Protein AF-A0A9D5QGV2-F1 (afdb_monomer_lite)

Radius of gyration: 16.72 Å; chains: 1; bounding box: 38×32×47 Å

Structure (mmCIF, N/CA/C/O backbone):
data_AF-A0A9D5QGV2-F1
#
_entry.id   AF-A0A9D5QGV2-F1
#
loop_
_atom_site.group_PDB
_atom_site.id
_atom_site.type_symbol
_atom_site.label_atom_id
_atom_site.label_alt_id
_atom_site.label_comp_id
_atom_site.label_asym_id
_atom_site.label_entity_id
_atom_site.label_seq_id
_atom_site.pdbx_PDB_ins_code
_atom_site.Cartn_x
_atom_site.Cartn_y
_atom_site.Cartn_z
_atom_site.occupancy
_atom_site.B_iso_or_equiv
_atom_site.auth_seq_id
_atom_site.auth_comp_id
_atom_site.auth_asym_id
_atom_site.auth_atom_id
_atom_site.pdbx_PDB_model_num
ATOM 1 N N . MET A 1 1 ? -1.203 4.259 0.607 1.00 78.69 1 MET A N 1
ATOM 2 C CA . MET A 1 1 ? -0.658 3.150 1.421 1.00 78.69 1 MET A CA 1
ATOM 3 C C . MET A 1 1 ? 0.057 3.608 2.675 1.00 78.69 1 MET A C 1
ATOM 5 O O . MET A 1 1 ? -0.284 3.092 3.726 1.00 78.69 1 MET A O 1
ATOM 9 N N . MET A 1 2 ? 0.986 4.575 2.612 1.00 86.25 2 MET A N 1
ATOM 10 C CA . MET A 1 2 ? 1.758 4.998 3.796 1.00 86.25 2 MET A CA 1
ATOM 11 C C . MET A 1 2 ? 0.912 5.304 5.022 1.00 86.25 2 MET A C 1
ATOM 13 O O . MET A 1 2 ? 1.275 4.923 6.124 1.00 86.25 2 MET A O 1
ATOM 17 N N . MET A 1 3 ? -0.236 5.939 4.837 1.00 88.25 3 MET A N 1
ATOM 18 C CA . MET A 1 3 ? -1.069 6.309 5.965 1.00 88.25 3 MET A CA 1
ATOM 19 C C . MET A 1 3 ? -1.702 5.124 6.718 1.00 88.25 3 MET A C 1
ATOM 21 O O . MET A 1 3 ? -2.047 5.268 7.889 1.00 88.25 3 MET A O 1
ATOM 25 N N . LEU A 1 4 ? -1.810 3.942 6.097 1.00 93.31 4 LEU A N 1
ATOM 26 C CA . LEU A 1 4 ? -2.325 2.739 6.761 1.00 93.31 4 LEU A CA 1
ATOM 27 C C . LEU A 1 4 ? -1.421 2.276 7.904 1.00 93.31 4 LEU A C 1
ATOM 29 O O . LEU A 1 4 ? -1.931 1.779 8.904 1.00 93.31 4 LEU A O 1
ATOM 33 N N . ILE A 1 5 ? -0.108 2.526 7.821 1.00 93.56 5 ILE A N 1
ATOM 34 C CA . ILE A 1 5 ? 0.825 2.161 8.896 1.00 93.56 5 ILE A CA 1
ATOM 35 C C . ILE A 1 5 ? 0.530 2.915 10.198 1.00 93.56 5 ILE A C 1
ATOM 37 O O . ILE A 1 5 ? 0.882 2.445 11.270 1.00 93.56 5 ILE A O 1
ATOM 41 N N . ARG A 1 6 ? -0.147 4.068 10.125 1.00 93.00 6 ARG A N 1
ATOM 42 C CA . ARG A 1 6 ? -0.574 4.827 11.309 1.00 93.00 6 ARG A CA 1
ATOM 43 C C . ARG A 1 6 ? -1.880 4.324 11.906 1.00 93.00 6 ARG A C 1
ATOM 45 O O . ARG A 1 6 ? -2.134 4.569 13.077 1.00 93.00 6 ARG A O 1
ATOM 52 N N . ILE A 1 7 ? -2.699 3.646 11.105 1.00 94.50 7 ILE A N 1
ATOM 53 C CA . ILE A 1 7 ? -3.906 2.964 11.579 1.00 94.50 7 ILE A CA 1
ATOM 54 C C . ILE A 1 7 ? -3.526 1.623 12.207 1.00 94.50 7 ILE A C 1
ATOM 56 O O . ILE A 1 7 ? -4.059 1.235 13.242 1.00 94.50 7 ILE A O 1
ATOM 60 N N . SER A 1 8 ? -2.607 0.891 11.580 1.00 95.06 8 SER A N 1
ATOM 61 C CA . SER A 1 8 ? -2.186 -0.432 12.032 1.00 95.06 8 SER A CA 1
ATOM 62 C C . SER A 1 8 ? -0.706 -0.652 11.714 1.00 95.06 8 SER A C 1
ATOM 64 O O . SER A 1 8 ? -0.377 -1.179 10.653 1.00 95.06 8 SER A O 1
ATOM 66 N N . PRO A 1 9 ? 0.206 -0.274 12.630 1.00 94.25 9 PRO A N 1
ATOM 67 C CA . PRO A 1 9 ? 1.650 -0.401 12.417 1.00 94.25 9 PRO A CA 1
ATOM 68 C C . PRO A 1 9 ? 2.083 -1.832 12.105 1.00 94.25 9 PRO A C 1
ATOM 70 O O . PRO A 1 9 ? 2.924 -2.064 11.241 1.00 94.25 9 PRO A O 1
ATOM 73 N N . GLU A 1 10 ? 1.450 -2.810 12.750 1.00 93.62 10 GLU A N 1
ATOM 74 C CA . GLU A 1 10 ? 1.759 -4.229 12.569 1.00 93.62 10 GLU A CA 1
ATOM 75 C C . GLU A 1 10 ? 1.238 -4.824 11.252 1.00 93.62 10 GLU A C 1
ATOM 77 O O . GLU A 1 10 ? 1.461 -6.008 11.021 1.00 93.62 10 GLU A O 1
ATOM 82 N N . MET A 1 11 ? 0.603 -4.042 10.363 1.00 94.81 11 MET A N 1
ATOM 83 C CA . MET A 1 11 ? -0.031 -4.555 9.135 1.00 94.81 11 MET A CA 1
ATOM 84 C C . MET A 1 11 ? 0.888 -5.433 8.271 1.00 94.81 11 MET A C 1
ATOM 86 O O . MET A 1 11 ? 0.417 -6.360 7.633 1.00 94.81 11 MET A O 1
ATOM 90 N N . ILE A 1 12 ? 2.197 -5.168 8.249 1.00 93.38 12 ILE A N 1
ATOM 91 C CA . ILE A 1 12 ? 3.162 -5.948 7.454 1.00 93.38 12 ILE A CA 1
ATOM 92 C C . ILE A 1 12 ? 3.685 -7.186 8.202 1.00 93.38 12 ILE A C 1
ATOM 94 O O . ILE A 1 12 ? 4.186 -8.130 7.596 1.00 93.38 12 ILE A O 1
ATOM 98 N N . ARG A 1 13 ? 3.648 -7.169 9.536 1.00 90.62 13 ARG A N 1
ATOM 99 C CA . ARG A 1 13 ? 4.274 -8.195 10.384 1.00 90.62 13 ARG A CA 1
ATOM 100 C C . ARG A 1 13 ? 3.284 -9.241 10.861 1.00 90.62 13 ARG A C 1
ATOM 102 O O . ARG A 1 13 ? 3.671 -10.393 11.032 1.00 90.62 13 ARG A O 1
ATOM 109 N N . ASP A 1 14 ? 2.051 -8.825 11.111 1.00 93.88 14 ASP A N 1
ATOM 110 C CA . ASP A 1 14 ? 0.993 -9.684 11.611 1.00 93.88 14 ASP A CA 1
ATOM 111 C C . ASP A 1 14 ? 0.239 -10.317 10.424 1.00 93.88 14 ASP A C 1
ATOM 113 O O . ASP A 1 14 ? -0.402 -9.595 9.649 1.00 93.88 14 ASP A O 1
ATOM 117 N N . PRO A 1 15 ? 0.292 -11.657 10.269 1.00 93.06 15 PRO A N 1
ATOM 118 C CA . PRO A 1 15 ? -0.327 -12.362 9.150 1.00 93.06 15 PRO A CA 1
ATOM 119 C C . PRO A 1 15 ? -1.822 -12.092 8.977 1.00 93.06 15 PRO A C 1
ATOM 121 O O . PRO A 1 15 ? -2.317 -12.209 7.860 1.00 93.06 15 PRO A O 1
ATOM 124 N N . LYS A 1 16 ? -2.546 -11.688 10.032 1.00 95.50 16 LYS A N 1
ATOM 125 C CA . LYS A 1 16 ? -3.993 -11.419 9.946 1.00 95.50 16 LYS A CA 1
ATOM 126 C C . LYS A 1 16 ? -4.360 -10.294 8.972 1.00 95.50 16 LYS A C 1
ATOM 128 O O . LYS A 1 16 ? -5.503 -10.215 8.532 1.00 95.50 16 LYS A O 1
ATOM 133 N N . TYR A 1 17 ? -3.419 -9.390 8.692 1.00 95.19 17 TYR A N 1
ATOM 134 C CA . TYR A 1 17 ? -3.622 -8.283 7.758 1.00 95.19 17 TYR A CA 1
ATOM 135 C C . TYR A 1 17 ? -3.326 -8.669 6.311 1.00 95.19 17 TYR A C 1
ATOM 137 O O . TYR A 1 17 ? -3.687 -7.902 5.419 1.00 95.19 17 TYR A O 1
ATOM 145 N N . GLU A 1 18 ? -2.665 -9.813 6.090 1.00 93.88 18 GLU A N 1
ATOM 146 C CA . GLU A 1 18 ? -2.302 -10.328 4.765 1.00 93.88 18 GLU A CA 1
ATOM 147 C C . GLU A 1 18 ? -1.591 -9.270 3.902 1.00 93.88 18 GLU A C 1
ATOM 149 O O . GLU A 1 18 ? -1.852 -9.140 2.712 1.00 93.88 18 GLU A O 1
ATOM 154 N N . CYS A 1 19 ? -0.711 -8.464 4.507 1.00 94.81 19 CYS A N 1
ATOM 155 C CA . CYS A 1 19 ? 0.031 -7.422 3.801 1.00 94.81 19 CYS A CA 1
ATOM 156 C C . CYS A 1 19 ? 1.532 -7.701 3.804 1.00 94.81 19 CYS A C 1
ATOM 158 O O . CYS A 1 19 ? 2.112 -8.177 4.777 1.00 94.81 19 CYS A O 1
ATOM 160 N N . ALA A 1 20 ? 2.174 -7.333 2.702 1.00 94.38 20 ALA A N 1
ATOM 161 C CA . ALA A 1 20 ? 3.606 -7.447 2.497 1.00 94.38 20 ALA A CA 1
ATOM 162 C C . ALA A 1 20 ? 4.130 -6.189 1.797 1.00 94.38 20 ALA A C 1
ATOM 164 O O . ALA A 1 20 ? 3.377 -5.407 1.220 1.00 94.38 20 ALA A O 1
ATOM 165 N N . THR A 1 21 ? 5.440 -5.973 1.864 1.00 94.56 21 THR A N 1
ATOM 166 C CA . THR A 1 21 ? 6.106 -4.896 1.128 1.00 94.56 21 THR A CA 1
ATOM 167 C C . THR A 1 21 ? 7.491 -5.348 0.687 1.00 94.56 21 THR A C 1
ATOM 169 O O . THR A 1 21 ? 8.128 -6.147 1.376 1.00 94.56 21 THR A O 1
ATOM 172 N N . VAL A 1 22 ? 7.957 -4.852 -0.456 1.00 95.06 22 VAL A N 1
ATOM 173 C CA . VAL A 1 22 ? 9.278 -5.173 -1.013 1.00 95.06 22 VAL A CA 1
ATOM 174 C C . VAL A 1 22 ? 10.368 -4.270 -0.435 1.00 95.06 22 VAL A C 1
ATOM 176 O O . VAL A 1 22 ? 10.098 -3.215 0.150 1.00 95.06 22 VAL A O 1
ATOM 179 N N . GLN A 1 23 ? 11.630 -4.682 -0.583 1.00 94.38 23 GLN A N 1
ATOM 180 C CA . GLN A 1 23 ? 12.764 -3.920 -0.051 1.00 94.38 23 GLN A CA 1
ATOM 181 C C . GLN A 1 23 ? 12.893 -2.546 -0.721 1.00 94.38 23 GLN A C 1
ATOM 183 O O . GLN A 1 23 ? 13.226 -1.587 -0.024 1.00 94.38 23 GLN A O 1
ATOM 188 N N . ALA A 1 24 ? 12.585 -2.421 -2.020 1.00 93.88 24 ALA A N 1
ATOM 189 C CA . ALA A 1 24 ? 12.609 -1.132 -2.717 1.00 93.88 24 ALA A CA 1
ATOM 190 C C . ALA A 1 24 ? 11.708 -0.089 -2.063 1.00 93.88 24 ALA A C 1
ATOM 192 O O . ALA A 1 24 ? 12.189 0.977 -1.695 1.00 93.88 24 ALA A O 1
ATOM 193 N N . VAL A 1 25 ? 10.444 -0.435 -1.805 1.00 94.00 25 VAL A N 1
ATOM 194 C CA . VAL A 1 25 ? 9.479 0.461 -1.153 1.00 94.00 25 VAL A CA 1
ATOM 195 C C . VAL A 1 25 ? 9.983 0.881 0.224 1.00 94.00 25 VAL A C 1
ATOM 197 O O . VAL A 1 25 ? 9.966 2.063 0.566 1.00 94.00 25 VAL A O 1
ATOM 200 N N . ARG A 1 26 ? 10.514 -0.060 1.018 1.00 94.56 26 ARG A N 1
ATOM 201 C CA . ARG A 1 26 ? 11.120 0.277 2.314 1.00 94.56 26 ARG A CA 1
ATOM 202 C C . ARG A 1 26 ? 12.280 1.270 2.151 1.00 94.56 26 ARG A C 1
ATOM 204 O O . ARG A 1 26 ? 12.377 2.213 2.937 1.00 94.56 26 ARG A O 1
ATOM 211 N N . ARG A 1 27 ? 13.164 1.068 1.167 1.00 95.00 27 ARG A N 1
ATOM 212 C CA . ARG A 1 27 ? 14.281 1.987 0.885 1.00 95.00 27 ARG A CA 1
ATOM 213 C C . ARG A 1 27 ? 13.774 3.360 0.450 1.00 95.00 27 ARG A C 1
ATOM 215 O O . ARG A 1 27 ? 14.254 4.349 0.990 1.00 95.00 27 ARG A O 1
ATOM 222 N N . GLU A 1 28 ? 12.789 3.433 -0.439 1.00 94.75 28 GLU A N 1
ATOM 223 C CA . GLU A 1 28 ? 12.237 4.695 -0.946 1.00 94.75 28 GLU A CA 1
ATOM 224 C C . GLU A 1 28 ? 11.611 5.528 0.178 1.00 94.75 28 GLU A C 1
ATOM 226 O O . GLU A 1 28 ? 11.939 6.709 0.346 1.00 94.75 28 GLU A O 1
ATOM 231 N N . VAL A 1 29 ? 10.778 4.891 1.009 1.00 93.75 29 VAL A N 1
ATOM 232 C CA . VAL A 1 29 ? 10.086 5.533 2.134 1.00 93.75 29 VAL A CA 1
ATOM 233 C C . VAL A 1 29 ? 11.078 6.194 3.092 1.00 93.75 29 VAL A C 1
ATOM 235 O O . VAL A 1 29 ? 10.851 7.313 3.559 1.00 93.75 29 VAL A O 1
ATOM 238 N N . PHE A 1 30 ? 12.201 5.538 3.394 1.00 94.56 30 PHE A N 1
ATOM 239 C CA . PHE A 1 30 ? 13.166 6.057 4.369 1.00 94.56 30 PHE A CA 1
ATOM 240 C C . PHE A 1 30 ? 14.336 6.830 3.759 1.00 94.56 30 PHE A C 1
ATOM 242 O O . PHE A 1 30 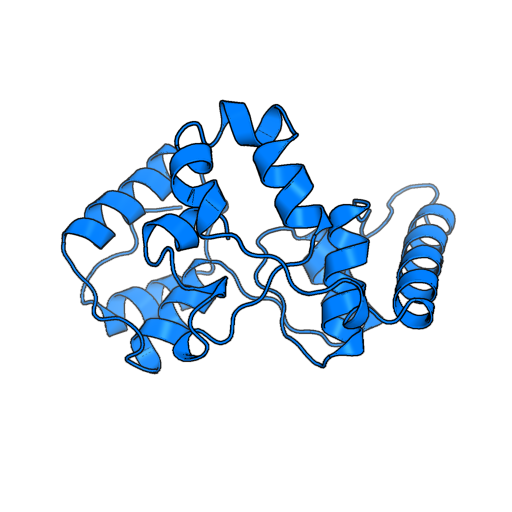? 14.948 7.626 4.472 1.00 94.56 30 PHE A O 1
ATOM 249 N N . GLY A 1 31 ? 14.631 6.623 2.479 1.00 92.38 31 GLY A N 1
ATOM 250 C CA . GLY A 1 31 ? 15.796 7.175 1.792 1.00 92.38 31 GLY A CA 1
ATOM 251 C C . GLY A 1 31 ? 15.523 8.450 0.999 1.00 92.38 31 GLY A C 1
ATOM 252 O O . GLY A 1 31 ? 16.449 9.223 0.773 1.00 92.38 31 GLY A O 1
ATOM 253 N N . THR A 1 32 ? 14.276 8.715 0.596 1.00 92.75 32 THR A N 1
ATOM 254 C CA . THR A 1 32 ? 13.976 9.851 -0.289 1.00 92.75 32 THR A CA 1
ATOM 255 C C . THR A 1 32 ? 13.497 11.097 0.458 1.00 92.75 32 THR A C 1
ATOM 257 O O . THR A 1 32 ? 12.807 11.039 1.483 1.00 92.75 32 THR A O 1
ATOM 260 N N . ARG A 1 33 ? 13.819 12.271 -0.101 1.00 92.75 33 ARG A N 1
ATOM 261 C CA . ARG A 1 33 ? 13.354 13.568 0.412 1.00 92.75 33 ARG A CA 1
ATOM 262 C C . ARG A 1 33 ? 11.839 13.749 0.260 1.00 92.75 33 ARG A C 1
ATOM 264 O O . ARG A 1 33 ? 11.203 14.257 1.173 1.00 92.75 33 ARG A O 1
ATOM 271 N N . LYS A 1 34 ? 11.253 13.245 -0.833 1.00 91.00 34 LYS A N 1
ATOM 272 C CA . LYS A 1 34 ? 9.799 13.246 -1.090 1.00 91.00 34 LYS A CA 1
ATOM 273 C C . LYS A 1 34 ? 9.007 12.694 0.099 1.00 91.00 34 LYS A C 1
ATOM 275 O O . LYS A 1 34 ? 8.079 13.342 0.576 1.00 91.00 34 LYS A O 1
ATOM 280 N N . PHE A 1 35 ? 9.387 11.516 0.600 1.00 92.31 35 PHE A N 1
ATOM 281 C CA . PHE A 1 35 ? 8.723 10.917 1.759 1.00 92.31 35 PHE A CA 1
ATOM 282 C C . PHE A 1 35 ? 9.117 11.592 3.069 1.00 92.31 35 PHE A C 1
ATOM 284 O O . PHE A 1 35 ? 8.296 11.644 3.981 1.00 92.31 35 PHE A O 1
ATOM 291 N N . LYS A 1 36 ? 10.335 12.138 3.173 1.00 93.25 36 LYS A N 1
ATOM 292 C CA . LYS A 1 36 ? 10.753 12.908 4.348 1.00 93.25 36 LYS A CA 1
ATOM 293 C C . LYS A 1 36 ? 9.894 14.137 4.582 1.00 93.25 36 LYS A C 1
ATOM 295 O O . LYS A 1 36 ? 9.423 14.330 5.699 1.00 93.25 36 LYS A O 1
ATOM 300 N N . ASP A 1 37 ? 9.702 14.920 3.533 1.00 91.88 37 ASP A N 1
ATOM 301 C CA . ASP A 1 37 ? 9.019 16.202 3.616 1.00 91.88 37 ASP A CA 1
ATOM 302 C C . ASP A 1 37 ? 7.502 15.983 3.758 1.00 91.88 37 ASP A C 1
ATOM 304 O O . ASP A 1 37 ? 6.852 16.676 4.536 1.00 91.88 37 ASP A O 1
ATOM 308 N N . LYS A 1 38 ? 6.943 14.959 3.088 1.00 90.94 38 LYS A N 1
ATOM 309 C CA . LYS A 1 38 ? 5.508 14.637 3.175 1.00 90.94 38 LYS A CA 1
ATOM 310 C C . LYS A 1 38 ? 5.114 13.879 4.451 1.00 90.94 38 LYS A C 1
ATOM 312 O O . LYS A 1 38 ? 4.038 14.119 4.991 1.00 90.94 38 LYS A O 1
ATOM 317 N N . TYR A 1 39 ? 5.968 12.981 4.949 1.00 92.50 39 TYR A N 1
ATOM 318 C CA . TYR A 1 39 ? 5.685 12.136 6.117 1.00 92.50 39 TYR A CA 1
ATOM 319 C C . TYR A 1 39 ? 6.823 12.203 7.154 1.00 92.50 39 TYR A C 1
ATOM 321 O O . TYR A 1 39 ? 7.616 11.259 7.290 1.00 92.50 39 TYR A O 1
ATOM 329 N N . PRO A 1 40 ? 6.921 13.298 7.933 1.00 91.31 40 PRO A N 1
ATOM 330 C CA . PRO A 1 40 ? 7.986 13.463 8.926 1.00 91.31 40 PRO A CA 1
ATOM 331 C C . PRO A 1 40 ? 8.014 12.344 9.977 1.00 91.31 40 PRO A C 1
ATOM 333 O O . PRO A 1 40 ? 9.085 11.861 10.331 1.00 91.31 40 PRO A O 1
ATOM 336 N N . TRP A 1 41 ? 6.836 11.859 10.376 1.00 92.31 41 TRP A N 1
ATOM 337 C CA . TRP A 1 41 ? 6.611 10.787 11.356 1.00 92.31 41 TRP A CA 1
ATOM 338 C C . TRP A 1 41 ? 7.041 9.387 10.883 1.00 92.31 41 TRP A C 1
ATOM 340 O O . TRP A 1 41 ? 7.009 8.433 11.654 1.00 92.31 41 TRP A O 1
ATOM 350 N N . ARG A 1 42 ? 7.431 9.199 9.611 1.00 93.69 42 ARG A N 1
ATOM 351 C CA . ARG A 1 42 ? 7.710 7.856 9.060 1.00 93.69 42 ARG A CA 1
ATOM 352 C C . ARG A 1 42 ? 8.771 7.090 9.857 1.00 93.69 42 ARG A C 1
ATOM 354 O O . ARG A 1 42 ? 8.684 5.870 9.963 1.00 93.69 42 ARG A O 1
ATOM 361 N N . THR A 1 43 ? 9.768 7.784 10.412 1.00 94.19 43 THR A N 1
ATOM 362 C CA . THR A 1 43 ? 10.872 7.166 11.164 1.00 94.19 43 THR A CA 1
ATOM 363 C C . THR A 1 43 ? 10.396 6.429 12.406 1.00 94.19 43 THR A C 1
ATOM 365 O O . THR A 1 43 ? 10.984 5.400 12.738 1.00 94.19 43 THR A O 1
ATOM 368 N N . ASP A 1 44 ? 9.292 6.875 13.004 1.00 94.75 44 ASP A N 1
ATOM 369 C CA . ASP A 1 44 ? 8.677 6.254 14.179 1.00 94.75 44 ASP A CA 1
ATOM 370 C C . ASP A 1 44 ? 8.169 4.842 13.843 1.00 94.75 44 ASP A C 1
ATOM 372 O O . ASP A 1 44 ? 8.146 3.950 14.686 1.00 94.75 44 ASP A O 1
ATOM 376 N N . PHE A 1 45 ? 7.863 4.594 12.564 1.00 93.31 45 PHE A N 1
ATOM 377 C CA . PHE A 1 45 ? 7.351 3.318 12.066 1.00 93.31 45 PHE A CA 1
ATOM 378 C C . PHE A 1 45 ? 8.405 2.463 11.343 1.00 93.31 45 PHE A C 1
ATOM 380 O O . PHE A 1 45 ? 8.085 1.412 10.782 1.00 93.31 45 PHE A O 1
ATOM 387 N N . LYS A 1 46 ? 9.686 2.863 11.353 1.00 92.81 46 LYS A N 1
ATOM 388 C CA . LYS A 1 46 ? 10.754 2.174 10.600 1.00 92.81 46 LYS A CA 1
ATOM 389 C C . LYS A 1 46 ? 10.934 0.714 11.003 1.00 92.81 46 LYS A C 1
ATOM 391 O O . LYS A 1 46 ? 11.228 -0.133 10.155 1.00 92.81 46 LYS A O 1
ATOM 396 N N . ALA A 1 47 ? 10.759 0.409 12.288 1.00 92.81 47 ALA A N 1
ATOM 397 C CA . ALA A 1 47 ? 10.793 -0.965 12.764 1.00 92.81 47 ALA A CA 1
ATOM 398 C C . ALA A 1 47 ? 9.646 -1.778 12.138 1.00 92.81 47 ALA A C 1
ATOM 400 O O . ALA A 1 47 ? 9.883 -2.878 11.634 1.00 92.81 47 ALA A O 1
ATOM 401 N N . HIS A 1 48 ? 8.441 -1.213 12.104 1.00 93.00 48 HIS A N 1
ATOM 402 C CA . HIS A 1 48 ? 7.204 -1.878 11.701 1.00 93.00 48 HIS A CA 1
ATOM 403 C C . HIS A 1 48 ? 7.143 -2.233 10.205 1.00 93.00 48 HIS A C 1
ATOM 405 O O . HIS A 1 48 ? 6.596 -3.272 9.842 1.00 93.00 48 HIS A O 1
ATOM 411 N N . LEU A 1 49 ? 7.797 -1.458 9.334 1.00 91.81 49 LEU A N 1
ATOM 412 C CA . LEU A 1 49 ? 7.815 -1.704 7.885 1.00 91.81 49 LEU A CA 1
ATOM 413 C C . LEU A 1 49 ? 8.825 -2.798 7.472 1.00 91.81 49 LEU A C 1
ATOM 415 O O . LEU A 1 49 ? 9.799 -2.521 6.770 1.00 91.81 49 LEU A O 1
ATOM 419 N N . LYS A 1 50 ? 8.657 -4.044 7.938 1.00 91.06 50 LYS A N 1
ATOM 420 C CA . LYS A 1 50 ? 9.558 -5.172 7.614 1.00 91.06 50 LYS A CA 1
ATOM 421 C C . LYS A 1 50 ? 9.276 -5.727 6.217 1.00 91.06 50 LYS A C 1
ATOM 423 O O . LYS A 1 50 ? 8.325 -6.466 6.024 1.00 91.06 50 L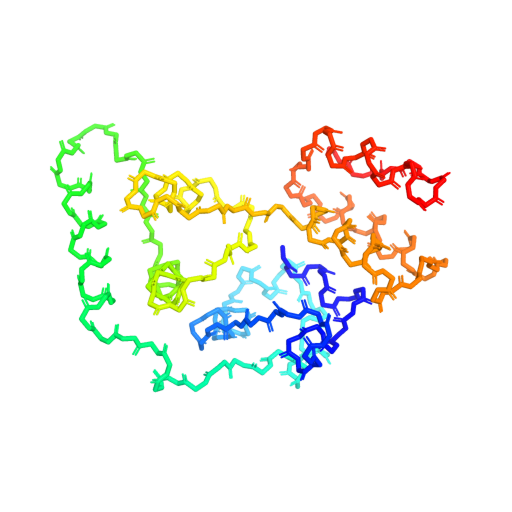YS A O 1
ATOM 428 N N . ALA A 1 51 ? 10.132 -5.393 5.259 1.00 92.62 51 ALA A N 1
ATOM 429 C CA . ALA A 1 51 ? 10.009 -5.913 3.908 1.00 92.62 51 ALA A CA 1
ATOM 430 C C . ALA A 1 51 ? 10.283 -7.423 3.840 1.00 92.62 51 ALA A C 1
ATOM 432 O O . ALA A 1 51 ? 11.014 -7.983 4.666 1.00 92.62 51 ALA A O 1
ATOM 433 N N . VAL A 1 52 ? 9.688 -8.065 2.838 1.00 92.19 52 VAL A N 1
ATOM 434 C CA . VAL A 1 52 ? 9.876 -9.487 2.550 1.00 92.19 52 VAL A CA 1
ATOM 435 C C . VAL A 1 52 ? 11.328 -9.799 2.181 1.00 92.19 52 VAL A C 1
ATOM 437 O O . VAL A 1 52 ? 12.107 -8.917 1.802 1.00 92.19 52 VAL A O 1
ATOM 440 N N . SER A 1 53 ? 11.696 -11.075 2.321 1.00 87.94 53 SER A N 1
ATOM 441 C CA . SER A 1 53 ? 12.995 -11.568 1.859 1.00 87.94 53 SER A CA 1
ATOM 442 C C . SER A 1 53 ? 13.115 -11.380 0.342 1.00 87.94 53 SER A C 1
ATOM 444 O O . SER A 1 53 ? 12.168 -11.740 -0.362 1.00 87.94 53 SER A O 1
ATOM 446 N N . PRO A 1 54 ? 14.266 -10.905 -0.175 1.00 83.56 54 PRO A N 1
ATOM 447 C CA . PRO A 1 54 ? 14.529 -10.843 -1.614 1.00 83.56 54 PRO A CA 1
ATOM 448 C C . PRO A 1 54 ? 14.331 -12.183 -2.327 1.00 83.56 54 PRO A C 1
ATOM 450 O O . PRO A 1 54 ? 13.946 -12.205 -3.483 1.00 83.56 54 PRO A O 1
ATOM 453 N N . SER A 1 55 ? 14.513 -13.305 -1.624 1.00 84.81 55 SER A N 1
ATOM 454 C CA . SER A 1 55 ? 14.305 -14.654 -2.170 1.00 84.81 55 SER A CA 1
ATOM 455 C C . SER A 1 55 ? 12.862 -14.964 -2.587 1.00 84.81 55 SER A C 1
ATOM 457 O O . SER A 1 55 ? 12.626 -16.002 -3.189 1.00 84.81 55 SER A O 1
ATOM 459 N N . LYS A 1 56 ? 11.886 -14.128 -2.206 1.00 85.38 56 LYS A N 1
ATOM 460 C CA . LYS A 1 56 ? 10.484 -14.259 -2.635 1.00 85.38 56 LYS A CA 1
ATOM 461 C C . LYS A 1 56 ? 10.176 -13.495 -3.928 1.00 85.38 56 LYS A C 1
ATOM 463 O O . LYS A 1 56 ? 9.036 -13.513 -4.385 1.00 85.38 56 LYS A O 1
ATOM 468 N N . LEU A 1 57 ? 11.155 -12.770 -4.460 1.00 89.06 57 LEU A N 1
ATOM 469 C CA . LEU A 1 57 ? 11.068 -12.115 -5.753 1.00 89.06 57 LEU A CA 1
ATOM 470 C C . LEU A 1 57 ? 11.698 -13.042 -6.788 1.00 89.06 57 LEU A C 1
ATOM 472 O O . LEU A 1 57 ? 12.873 -13.382 -6.652 1.00 89.06 57 LEU A O 1
ATOM 476 N N . ASP A 1 58 ? 10.927 -13.446 -7.793 1.00 90.69 58 ASP A N 1
ATOM 477 C CA . ASP A 1 58 ? 11.460 -14.218 -8.909 1.00 90.69 58 ASP A CA 1
ATOM 478 C C . ASP A 1 58 ? 12.253 -13.278 -9.839 1.00 90.69 58 ASP A C 1
ATOM 480 O O . ASP A 1 58 ? 11.673 -12.329 -10.384 1.00 90.69 58 ASP A O 1
ATOM 484 N N . PRO A 1 59 ? 13.572 -13.492 -10.020 1.00 91.81 59 PRO A N 1
ATOM 485 C CA . PRO A 1 59 ? 14.382 -12.658 -10.900 1.00 91.81 59 PRO A CA 1
ATOM 486 C C . PRO A 1 59 ? 13.897 -12.668 -12.353 1.00 91.81 59 PRO A C 1
ATOM 488 O O . PRO A 1 59 ? 13.968 -11.632 -13.008 1.00 91.81 59 PRO A O 1
ATOM 491 N N . LEU A 1 60 ? 13.362 -13.794 -12.839 1.00 93.75 60 LEU A N 1
ATOM 492 C CA . LEU A 1 60 ? 12.862 -13.903 -14.211 1.00 93.75 60 LEU A CA 1
ATOM 493 C C . LEU A 1 60 ? 11.629 -13.022 -14.407 1.00 93.75 60 LEU A C 1
ATOM 495 O O . LEU A 1 60 ? 11.552 -12.277 -15.379 1.00 93.75 60 LEU A O 1
ATOM 499 N N . VAL A 1 61 ? 10.696 -13.047 -13.452 1.00 94.31 61 VAL A N 1
ATOM 500 C CA . VAL A 1 61 ? 9.502 -12.188 -13.492 1.00 94.31 61 VAL A CA 1
ATOM 501 C C . VAL A 1 61 ? 9.895 -10.715 -13.392 1.00 94.31 61 VAL A C 1
ATOM 503 O O . VAL A 1 61 ? 9.336 -9.878 -14.096 1.00 94.31 61 VAL A O 1
ATOM 506 N N . LEU A 1 62 ? 10.885 -10.381 -12.558 1.00 95.31 62 LEU A N 1
ATOM 507 C CA . LEU A 1 62 ? 11.400 -9.016 -12.478 1.00 95.31 62 LEU A CA 1
ATOM 508 C C . LEU A 1 62 ? 11.992 -8.541 -13.809 1.00 95.31 62 LEU A C 1
ATOM 510 O O . LEU A 1 62 ? 11.772 -7.392 -14.192 1.00 95.31 62 LEU A O 1
ATOM 514 N N . ASP A 1 63 ? 12.741 -9.393 -14.502 1.00 95.50 63 ASP A N 1
ATOM 515 C CA . ASP A 1 63 ? 13.337 -9.038 -15.787 1.00 95.50 63 ASP A CA 1
ATOM 516 C C . ASP A 1 63 ? 12.276 -8.893 -16.886 1.00 95.50 63 ASP A C 1
ATOM 518 O O . ASP A 1 63 ? 12.330 -7.919 -17.637 1.00 95.50 63 ASP A O 1
ATOM 522 N N . VAL A 1 64 ? 11.242 -9.743 -16.891 1.00 94.75 64 VAL A N 1
ATOM 523 C CA . VAL A 1 64 ? 10.060 -9.569 -17.756 1.00 94.75 64 VAL A CA 1
ATOM 524 C C . VAL A 1 64 ? 9.372 -8.231 -17.478 1.00 94.75 64 VAL A C 1
ATOM 526 O O . VAL A 1 64 ? 9.145 -7.456 -18.403 1.00 94.75 64 VAL A O 1
ATOM 529 N N . VAL A 1 65 ? 9.102 -7.895 -16.212 1.00 94.38 65 VAL A N 1
ATOM 530 C CA . VAL A 1 65 ? 8.482 -6.608 -15.842 1.00 94.38 65 VAL A CA 1
ATOM 531 C C . VAL A 1 65 ? 9.328 -5.420 -16.305 1.00 94.38 65 VAL A C 1
ATOM 533 O O . VAL A 1 65 ? 8.782 -4.425 -16.786 1.00 94.38 65 VAL A O 1
ATOM 536 N N . LYS A 1 66 ? 10.660 -5.494 -16.177 1.00 93.88 66 LYS A N 1
ATOM 537 C CA . LYS A 1 66 ? 11.551 -4.432 -16.669 1.00 93.88 66 LYS A CA 1
ATOM 538 C C . LYS A 1 66 ? 11.457 -4.288 -18.181 1.00 93.88 66 LYS A C 1
ATOM 540 O O . LYS A 1 66 ? 11.292 -3.157 -18.631 1.00 93.88 66 LYS A O 1
ATOM 545 N N . GLN A 1 67 ? 11.538 -5.401 -18.908 1.00 92.06 67 GLN A N 1
ATOM 546 C CA . GLN A 1 67 ? 11.496 -5.428 -20.365 1.00 92.06 67 GLN A CA 1
ATOM 547 C C . GLN A 1 67 ? 10.167 -4.873 -20.883 1.00 92.06 67 GLN A C 1
ATOM 549 O O . GLN A 1 67 ? 10.173 -3.906 -21.637 1.00 92.06 67 GLN A O 1
ATOM 554 N N . VAL A 1 68 ? 9.036 -5.401 -20.408 1.00 90.38 68 VAL A N 1
ATOM 555 C CA . VAL A 1 68 ? 7.698 -4.946 -20.822 1.00 90.38 68 VAL A CA 1
ATOM 556 C C . VAL A 1 68 ? 7.511 -3.464 -20.500 1.00 90.38 68 VAL A C 1
ATOM 558 O O . VAL A 1 68 ? 7.039 -2.693 -21.334 1.00 90.38 68 VAL A O 1
ATOM 561 N N . SER A 1 69 ? 7.943 -3.017 -19.316 1.00 88.00 69 SER A N 1
ATOM 562 C CA . SER A 1 69 ? 7.880 -1.598 -18.956 1.00 88.00 69 SER A CA 1
ATOM 563 C C . SER A 1 69 ? 8.750 -0.706 -19.851 1.00 88.00 69 SER A C 1
ATOM 565 O O . SER A 1 69 ? 8.438 0.475 -19.978 1.00 88.00 69 SER A O 1
ATOM 567 N N . GLU A 1 70 ? 9.852 -1.208 -20.408 1.00 85.94 70 GLU A N 1
ATOM 568 C CA . GLU A 1 70 ? 10.742 -0.459 -21.306 1.00 85.94 70 GLU A CA 1
ATOM 569 C C . GLU A 1 70 ? 10.232 -0.459 -22.748 1.00 85.94 70 GLU A C 1
ATOM 571 O O . GLU A 1 70 ? 10.269 0.578 -23.408 1.00 85.94 70 GLU A O 1
ATOM 576 N N . GLU A 1 71 ? 9.674 -1.575 -23.215 1.00 83.81 71 GLU A N 1
ATOM 577 C CA . GLU A 1 71 ? 9.003 -1.672 -24.513 1.00 83.81 71 GLU A CA 1
ATOM 578 C C . GLU A 1 71 ? 7.842 -0.676 -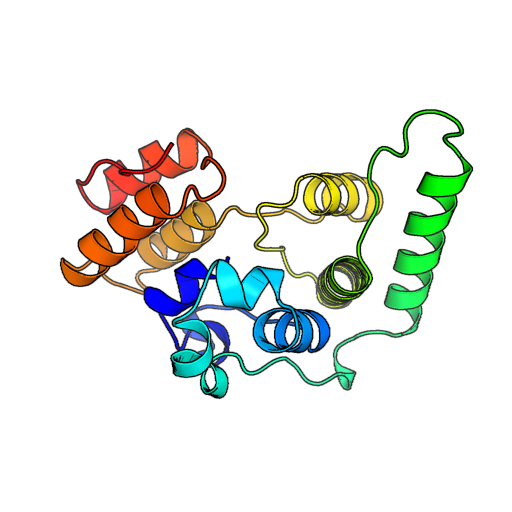24.615 1.00 83.81 71 GLU A C 1
ATOM 580 O O . GLU A 1 71 ? 7.733 0.027 -25.616 1.00 83.81 71 GLU A O 1
ATOM 585 N N . HIS A 1 72 ? 7.058 -0.507 -23.546 1.00 76.31 72 HIS A N 1
ATOM 586 C CA . HIS A 1 72 ? 5.999 0.506 -23.481 1.00 76.31 72 HIS A CA 1
ATOM 587 C C . HIS A 1 72 ? 6.508 1.947 -23.579 1.00 76.31 72 HIS A C 1
ATOM 589 O O . HIS A 1 72 ? 5.812 2.804 -24.115 1.00 76.31 72 HIS A O 1
ATOM 595 N N . ILE A 1 73 ? 7.713 2.227 -23.074 1.00 71.50 73 ILE A N 1
ATOM 596 C CA . ILE A 1 73 ? 8.336 3.551 -23.205 1.00 71.50 73 ILE A CA 1
ATOM 597 C C . ILE A 1 73 ? 8.783 3.776 -24.653 1.00 71.50 73 ILE A C 1
ATOM 599 O O . ILE A 1 73 ? 8.620 4.873 -25.180 1.00 71.50 73 ILE A O 1
ATOM 603 N N . ASN A 1 74 ? 9.331 2.741 -25.293 1.00 65.00 74 ASN A N 1
ATOM 604 C CA . ASN A 1 74 ? 9.889 2.828 -26.642 1.00 65.00 74 ASN A CA 1
ATOM 605 C C . ASN A 1 74 ? 8.815 2.805 -27.742 1.00 65.00 74 ASN A C 1
ATOM 607 O O . ASN A 1 74 ? 9.013 3.400 -28.795 1.00 65.00 74 ASN A O 1
ATOM 611 N N . ALA A 1 75 ? 7.685 2.130 -27.515 1.00 62.81 75 ALA A N 1
ATOM 612 C CA . ALA A 1 75 ? 6.596 2.015 -28.487 1.00 62.81 75 ALA A CA 1
ATOM 613 C C . ALA A 1 75 ? 5.769 3.305 -28.636 1.00 62.81 75 ALA A C 1
ATOM 615 O O . ALA A 1 75 ? 5.009 3.446 -29.593 1.00 62.81 75 ALA A O 1
ATOM 616 N N . SER A 1 76 ? 5.910 4.254 -27.710 1.00 55.75 76 SER A N 1
ATOM 617 C CA . SER A 1 76 ? 5.183 5.518 -27.731 1.00 55.75 76 SER A CA 1
ATOM 618 C C . SER A 1 76 ? 6.151 6.700 -27.824 1.00 55.75 76 SER A C 1
ATOM 620 O O . SER A 1 76 ? 6.613 7.216 -26.806 1.00 55.75 76 SER A O 1
ATOM 622 N N . GLU A 1 77 ? 6.424 7.188 -29.033 1.00 53.22 77 GLU A N 1
ATOM 623 C CA . GLU A 1 77 ? 7.181 8.440 -29.188 1.00 53.22 77 GLU A CA 1
ATOM 624 C C . GLU A 1 77 ? 6.428 9.668 -28.620 1.00 53.22 77 GLU A C 1
ATOM 626 O O . GLU A 1 77 ? 7.069 10.679 -28.362 1.00 53.22 77 GLU A O 1
ATOM 631 N N . ASP A 1 78 ? 5.124 9.565 -28.297 1.00 50.62 78 ASP A N 1
ATOM 632 C CA . ASP A 1 78 ? 4.318 10.696 -27.791 1.00 50.62 78 ASP A CA 1
ATOM 633 C C . ASP A 1 78 ? 3.469 10.452 -26.522 1.00 50.62 78 ASP A C 1
ATOM 635 O O . ASP A 1 78 ? 2.887 11.402 -25.996 1.00 50.62 78 ASP A O 1
ATOM 639 N N . ASN A 1 79 ? 3.350 9.226 -25.989 1.00 50.91 79 ASN A N 1
ATOM 640 C CA . ASN A 1 79 ? 2.565 8.991 -24.761 1.00 50.91 79 ASN A CA 1
ATOM 641 C C . ASN A 1 79 ? 2.754 7.568 -24.205 1.00 50.91 79 ASN A C 1
ATOM 643 O O . ASN A 1 79 ? 1.976 6.668 -24.524 1.00 50.91 79 ASN A O 1
ATOM 647 N N . ALA A 1 80 ? 3.776 7.346 -23.375 1.00 58.09 80 ALA A N 1
ATOM 648 C CA . ALA A 1 80 ? 3.917 6.061 -22.685 1.00 58.09 80 ALA A CA 1
ATOM 649 C C . ALA A 1 80 ? 2.712 5.889 -21.754 1.00 58.09 80 ALA A C 1
ATOM 651 O O . ALA A 1 80 ? 2.538 6.732 -20.867 1.00 58.09 80 ALA A O 1
ATOM 652 N N . PRO A 1 81 ? 1.871 4.847 -21.928 1.00 64.69 81 PRO A N 1
ATOM 653 C CA . PRO A 1 81 ? 0.641 4.703 -21.147 1.00 64.69 81 PRO A CA 1
ATOM 654 C C . PRO A 1 81 ? 0.937 4.611 -19.644 1.00 64.69 81 PRO A C 1
ATOM 656 O O . PRO A 1 81 ? 0.130 5.036 -18.820 1.00 64.69 81 PRO A O 1
ATOM 659 N N . PHE A 1 82 ? 2.138 4.152 -19.287 1.00 76.25 82 PHE A N 1
ATOM 660 C CA . PHE A 1 82 ? 2.672 4.179 -17.933 1.00 76.25 82 PHE A CA 1
ATOM 661 C C . PHE A 1 82 ? 4.205 4.136 -17.950 1.00 76.25 82 PHE A C 1
ATOM 663 O O . PHE A 1 82 ? 4.831 3.524 -18.813 1.00 76.25 82 PHE A O 1
ATOM 670 N N . ARG A 1 83 ? 4.825 4.780 -16.954 1.00 81.56 83 ARG A N 1
ATOM 671 C CA . ARG A 1 83 ? 6.269 4.718 -16.696 1.00 81.56 83 ARG A CA 1
ATOM 672 C C . ARG A 1 83 ? 6.491 4.300 -15.252 1.00 81.56 83 ARG A C 1
ATOM 674 O O . ARG A 1 83 ? 6.289 5.104 -14.343 1.00 81.56 83 ARG A O 1
ATOM 681 N N . LEU A 1 84 ? 6.921 3.059 -15.051 1.00 91.38 84 LEU A N 1
ATOM 682 C CA . LEU A 1 84 ? 7.173 2.531 -13.715 1.00 91.38 84 LEU A CA 1
ATOM 683 C C . LEU A 1 84 ? 8.510 3.023 -13.159 1.00 91.38 84 LEU A C 1
ATOM 685 O O . LEU A 1 84 ? 9.534 3.026 -13.852 1.00 91.38 84 LEU A O 1
ATOM 689 N N . SER A 1 85 ? 8.509 3.397 -11.881 1.00 92.00 85 SER A N 1
ATOM 690 C CA . SER A 1 85 ? 9.747 3.578 -11.123 1.00 92.00 85 SER A CA 1
ATOM 691 C C . SER A 1 85 ? 10.439 2.226 -10.868 1.00 92.00 85 SER A C 1
ATOM 693 O O . SER A 1 85 ? 9.798 1.175 -10.968 1.00 92.00 85 SER A O 1
ATOM 695 N N . PRO A 1 86 ? 11.741 2.206 -10.524 1.00 92.38 86 PRO A N 1
ATOM 696 C CA . PRO A 1 86 ? 12.412 0.977 -10.095 1.00 92.38 86 PRO A CA 1
ATOM 697 C C . PRO A 1 86 ? 11.679 0.257 -8.952 1.00 92.38 86 PRO A C 1
ATOM 699 O O . PRO A 1 86 ? 11.591 -0.969 -8.942 1.00 92.38 86 PRO A O 1
ATOM 702 N N . GLU A 1 87 ? 11.119 1.017 -8.012 1.00 94.19 87 GLU A N 1
ATOM 703 C CA . GLU A 1 87 ? 10.328 0.501 -6.900 1.00 94.19 87 GLU A CA 1
ATOM 704 C C . GLU A 1 87 ? 9.024 -0.148 -7.371 1.00 94.19 87 GLU A C 1
ATOM 706 O O . GLU A 1 87 ? 8.697 -1.248 -6.924 1.00 94.19 87 GLU A O 1
ATOM 711 N N . ASP A 1 88 ? 8.305 0.505 -8.287 1.00 95.19 88 ASP A N 1
ATOM 712 C CA . ASP A 1 88 ? 7.052 -0.008 -8.849 1.00 95.19 88 ASP A CA 1
ATOM 713 C C . ASP A 1 88 ? 7.283 -1.301 -9.642 1.00 95.19 88 ASP A C 1
ATOM 715 O O . ASP A 1 88 ? 6.486 -2.232 -9.538 1.00 95.19 88 ASP A O 1
ATOM 719 N N . LYS A 1 89 ? 8.410 -1.406 -10.364 1.00 95.56 89 LYS A N 1
ATOM 720 C CA . LYS A 1 89 ? 8.819 -2.645 -11.048 1.00 95.56 89 LYS A CA 1
ATOM 721 C C . LYS A 1 89 ? 9.035 -3.795 -10.054 1.00 95.56 89 LYS A C 1
ATOM 723 O O . LYS A 1 89 ? 8.548 -4.898 -10.289 1.00 95.56 89 LYS A O 1
ATOM 728 N N . GLU A 1 90 ? 9.716 -3.556 -8.925 1.00 96.31 90 GLU A N 1
ATOM 729 C CA . GLU A 1 90 ? 9.872 -4.581 -7.873 1.00 96.31 90 GLU A CA 1
ATOM 730 C C . GLU A 1 90 ? 8.522 -4.972 -7.241 1.00 96.31 90 GLU A C 1
ATOM 732 O O . GLU A 1 90 ? 8.303 -6.149 -6.950 1.00 96.31 90 GLU A O 1
ATOM 737 N N . VAL A 1 91 ? 7.607 -4.014 -7.036 1.00 96.62 91 VAL A N 1
ATOM 738 C CA . VAL A 1 91 ? 6.254 -4.294 -6.522 1.00 96.62 91 VAL A CA 1
ATOM 739 C C . VAL A 1 91 ? 5.467 -5.163 -7.499 1.00 96.62 91 VAL A C 1
ATOM 741 O O . VAL A 1 91 ? 4.912 -6.178 -7.078 1.00 96.62 91 VAL A O 1
ATOM 744 N N . ALA A 1 92 ? 5.440 -4.796 -8.781 1.00 96.50 92 ALA A N 1
ATOM 745 C CA . ALA A 1 92 ? 4.704 -5.537 -9.797 1.00 96.50 92 ALA A CA 1
ATOM 746 C C . ALA A 1 92 ? 5.245 -6.956 -9.970 1.00 96.50 92 ALA A C 1
ATOM 748 O O . ALA A 1 92 ? 4.483 -7.920 -9.945 1.00 96.50 92 ALA A O 1
ATOM 749 N N . ALA A 1 93 ? 6.569 -7.100 -10.032 1.00 96.44 93 ALA A N 1
ATOM 750 C CA . ALA A 1 93 ? 7.205 -8.403 -10.132 1.00 96.44 93 ALA A CA 1
ATOM 751 C C . ALA A 1 93 ? 6.917 -9.285 -8.910 1.00 96.44 93 ALA A C 1
ATOM 753 O O . ALA A 1 93 ? 6.613 -10.468 -9.059 1.00 96.44 93 ALA A O 1
ATOM 754 N N . PHE A 1 94 ? 6.958 -8.721 -7.698 1.00 96.50 94 PHE A N 1
ATOM 755 C CA . PHE A 1 94 ? 6.612 -9.465 -6.488 1.00 96.50 94 PHE A CA 1
ATOM 756 C C . PHE A 1 94 ? 5.151 -9.927 -6.498 1.00 96.50 94 PHE A C 1
ATOM 758 O O . PHE A 1 94 ? 4.876 -11.081 -6.162 1.00 96.50 94 PHE A O 1
ATOM 765 N N . ALA A 1 95 ? 4.237 -9.040 -6.896 1.00 96.50 95 ALA A N 1
ATOM 766 C CA . ALA A 1 95 ? 2.814 -9.328 -6.995 1.00 96.50 95 ALA A CA 1
ATOM 767 C C . ALA A 1 95 ? 2.538 -10.462 -7.992 1.00 96.50 95 ALA A C 1
ATOM 769 O O . ALA A 1 95 ? 1.938 -11.468 -7.614 1.00 96.50 95 ALA A O 1
ATOM 770 N N . ALA A 1 96 ? 3.081 -10.351 -9.207 1.00 95.75 96 ALA A N 1
ATOM 771 C CA . ALA A 1 96 ? 2.945 -11.352 -10.261 1.00 95.75 96 ALA A CA 1
ATOM 772 C C . ALA A 1 96 ? 3.552 -12.707 -9.874 1.00 95.75 96 ALA A C 1
ATOM 774 O O . ALA A 1 96 ? 2.925 -13.743 -10.072 1.00 95.75 96 ALA A O 1
ATOM 775 N N . SER A 1 97 ? 4.727 -12.710 -9.236 1.00 94.56 97 SER A N 1
ATOM 776 C CA . SER A 1 97 ? 5.404 -13.955 -8.832 1.00 94.56 97 SER A CA 1
ATOM 777 C C . SER A 1 97 ? 4.639 -14.743 -7.766 1.00 94.56 97 SER A C 1
ATOM 779 O O . SER A 1 97 ? 4.800 -15.955 -7.656 1.00 94.56 97 SER A O 1
ATOM 781 N N . ASN A 1 98 ? 3.855 -14.060 -6.927 1.00 94.56 98 ASN A N 1
ATOM 782 C CA . ASN A 1 98 ? 3.247 -14.663 -5.740 1.00 94.56 98 ASN A CA 1
ATOM 783 C C . ASN A 1 98 ? 1.709 -14.688 -5.789 1.00 94.56 98 ASN A C 1
ATOM 785 O O . ASN A 1 98 ? 1.097 -15.182 -4.842 1.00 94.56 98 ASN A O 1
ATOM 789 N N . GLY A 1 99 ? 1.084 -14.136 -6.834 1.00 93.81 99 GLY A N 1
ATOM 790 C CA . GLY A 1 99 ? -0.373 -14.012 -6.946 1.00 93.81 99 GLY A CA 1
ATOM 791 C C . GLY A 1 99 ? -0.984 -13.030 -5.941 1.00 93.81 99 GLY A C 1
ATOM 792 O O . GLY A 1 99 ? -2.043 -13.303 -5.380 1.00 93.81 99 GLY A O 1
ATOM 793 N N . TRP A 1 100 ? -0.294 -11.922 -5.648 1.00 95.69 100 TRP A N 1
ATOM 794 C CA . TRP A 1 100 ? -0.783 -10.900 -4.713 1.00 95.69 100 TRP A CA 1
ATOM 795 C C . TRP A 1 100 ? -1.452 -9.750 -5.457 1.00 95.69 100 TRP A C 1
ATOM 797 O O . TRP A 1 100 ? -0.976 -9.304 -6.495 1.00 95.69 100 TRP A O 1
ATOM 807 N N . GLU A 1 101 ? -2.506 -9.204 -4.861 1.00 97.19 101 GLU A N 1
ATOM 808 C CA . GLU A 1 101 ? -3.067 -7.913 -5.257 1.00 97.19 101 GLU A CA 1
ATOM 809 C C . GLU A 1 101 ? -2.208 -6.761 -4.705 1.00 97.19 101 GLU A C 1
ATOM 811 O O . GLU A 1 101 ? -1.508 -6.906 -3.694 1.00 97.19 101 GLU A O 1
ATOM 816 N N . VAL A 1 102 ? -2.274 -5.585 -5.336 1.00 96.88 102 VAL A N 1
ATOM 817 C CA . VAL A 1 102 ? -1.397 -4.454 -4.986 1.00 96.88 102 VAL A CA 1
ATOM 818 C C . VAL A 1 102 ? -2.169 -3.306 -4.355 1.00 96.88 102 VAL A C 1
ATOM 820 O O . VAL A 1 102 ? -3.025 -2.675 -4.962 1.00 96.88 102 VAL A O 1
ATOM 823 N N . GLY A 1 103 ? -1.808 -2.942 -3.128 1.00 95.38 103 GLY A N 1
ATOM 824 C CA . GLY A 1 103 ? -2.262 -1.683 -2.551 1.00 95.38 103 GLY A CA 1
ATOM 825 C C . GLY A 1 103 ? -1.471 -0.509 -3.132 1.00 95.38 103 GLY A C 1
ATOM 826 O O . GLY A 1 103 ? -0.295 -0.343 -2.814 1.00 95.38 103 GLY A O 1
ATOM 827 N N . THR A 1 104 ? -2.091 0.342 -3.946 1.00 93.56 104 THR A N 1
ATOM 828 C CA . THR A 1 104 ? -1.446 1.541 -4.500 1.00 93.56 104 THR A CA 1
ATOM 829 C C . THR A 1 104 ? -2.472 2.620 -4.845 1.00 93.56 104 THR A C 1
ATOM 831 O O . THR A 1 104 ? -3.642 2.350 -5.090 1.00 93.56 104 THR A O 1
ATOM 834 N N . GLY A 1 105 ? -2.030 3.877 -4.841 1.00 89.75 105 GLY A N 1
ATOM 835 C CA . GLY A 1 105 ? -2.788 4.982 -5.437 1.00 89.75 105 GLY A CA 1
ATOM 836 C C . GLY A 1 105 ? -2.151 5.494 -6.727 1.00 89.75 105 GLY A C 1
ATOM 837 O O . GLY A 1 105 ? -2.528 6.560 -7.205 1.00 89.75 105 GLY A O 1
ATOM 838 N N . ASP A 1 106 ? -1.089 4.851 -7.211 1.00 91.06 106 ASP A N 1
ATOM 839 C CA . ASP A 1 106 ? -0.408 5.239 -8.439 1.00 91.06 106 ASP A CA 1
ATOM 840 C C . ASP A 1 106 ? -1.109 4.676 -9.668 1.00 91.06 106 ASP A C 1
ATOM 842 O O . ASP A 1 106 ? -1.218 3.464 -9.799 1.00 91.06 106 ASP A O 1
ATOM 846 N N . LYS A 1 107 ? -1.594 5.564 -10.542 1.00 90.06 107 LYS A N 1
ATOM 847 C CA . LYS A 1 107 ? -2.355 5.162 -11.722 1.00 90.06 107 LYS A CA 1
ATOM 848 C C . LYS A 1 107 ? -1.480 4.423 -12.738 1.00 90.06 107 LYS A C 1
ATOM 850 O O . LYS A 1 107 ? -1.949 3.463 -13.323 1.00 90.06 107 LYS A O 1
ATOM 855 N N . GLY A 1 108 ? -0.213 4.814 -12.893 1.00 91.31 108 GLY A N 1
ATOM 856 C CA . GLY A 1 108 ? 0.686 4.141 -13.829 1.00 91.31 108 GLY A CA 1
ATOM 857 C C . GLY A 1 108 ? 0.952 2.696 -13.415 1.00 91.31 108 GLY A C 1
ATOM 858 O O . GLY A 1 108 ? 0.906 1.799 -14.248 1.00 91.31 108 GLY A O 1
ATOM 859 N N . LEU A 1 109 ? 1.154 2.456 -12.115 1.00 94.06 109 LEU A N 1
ATOM 860 C CA . LEU A 1 109 ? 1.275 1.092 -11.597 1.00 94.06 109 LEU A CA 1
ATOM 861 C C . LEU A 1 109 ? -0.045 0.309 -11.698 1.00 94.06 109 LEU A C 1
ATOM 863 O O . LEU A 1 109 ? -0.012 -0.868 -12.032 1.00 94.06 109 LEU A O 1
ATOM 867 N N . GLN A 1 110 ? -1.190 0.939 -11.416 1.00 94.00 110 GLN A N 1
ATOM 868 C CA . GLN A 1 110 ? -2.504 0.292 -11.545 1.00 94.00 110 GLN A CA 1
ATOM 869 C C . GLN A 1 110 ? -2.761 -0.177 -12.977 1.00 94.00 110 GLN A C 1
ATOM 871 O O . GLN A 1 110 ? -3.065 -1.347 -13.179 1.00 94.00 110 GLN A O 1
ATOM 876 N N . ASP A 1 111 ? -2.599 0.728 -13.943 1.00 92.06 111 ASP A N 1
ATOM 877 C CA . ASP A 1 111 ? -2.866 0.459 -15.353 1.00 92.06 111 ASP A CA 1
ATOM 878 C C . ASP A 1 111 ? -1.914 -0.629 -15.887 1.00 92.06 111 ASP A C 1
ATOM 880 O O . ASP A 1 111 ? -2.359 -1.535 -16.582 1.00 92.06 111 ASP A O 1
ATOM 884 N N . PHE A 1 112 ? -0.630 -0.604 -15.499 1.00 93.94 112 PHE A N 1
ATOM 885 C CA . PHE A 1 112 ? 0.334 -1.652 -15.861 1.00 93.94 112 PHE A CA 1
ATOM 886 C C . PHE A 1 112 ? -0.053 -3.032 -15.315 1.00 93.94 112 PHE A C 1
ATOM 888 O O . PHE A 1 112 ? 0.003 -4.027 -16.029 1.00 93.94 112 PHE A O 1
ATOM 895 N N . LEU A 1 113 ? -0.420 -3.106 -14.032 1.00 95.12 113 LEU A N 1
ATOM 896 C CA . LEU A 1 113 ? -0.770 -4.368 -13.377 1.00 95.12 113 LEU A CA 1
ATOM 897 C C . LEU A 1 113 ? -2.024 -5.004 -13.976 1.00 95.12 113 LEU A C 1
ATOM 899 O O . LEU A 1 113 ? -2.065 -6.220 -14.144 1.00 95.12 113 LEU A O 1
ATOM 903 N N . ASP A 1 114 ? -3.021 -4.178 -14.284 1.00 93.75 114 ASP A N 1
ATOM 904 C CA . ASP A 1 114 ? -4.269 -4.602 -14.913 1.00 93.75 114 ASP A CA 1
ATOM 905 C C . ASP A 1 114 ? -4.016 -5.111 -16.340 1.00 93.75 114 ASP A C 1
ATOM 907 O O . ASP A 1 114 ? -4.406 -6.226 -16.674 1.00 93.75 114 ASP A O 1
ATOM 911 N N . GLN A 1 115 ? -3.286 -4.341 -17.156 1.00 91.81 115 GLN A N 1
ATOM 912 C CA . GLN A 1 115 ? -3.060 -4.664 -18.570 1.00 91.81 115 GLN A CA 1
ATOM 913 C C . GLN A 1 115 ? -2.144 -5.871 -18.784 1.00 91.81 115 GLN A C 1
ATOM 915 O O . GLN A 1 115 ? -2.450 -6.729 -19.609 1.00 91.81 115 GLN A O 1
ATOM 920 N N . GLU A 1 116 ? -1.032 -5.947 -18.051 1.00 92.69 116 GLU A N 1
ATOM 921 C CA . GLU A 1 116 ? 0.017 -6.935 -18.328 1.00 92.69 116 GLU A CA 1
ATOM 922 C C . GLU A 1 116 ? -0.141 -8.226 -17.521 1.00 92.69 116 GLU A C 1
ATOM 924 O O . GLU A 1 116 ? 0.366 -9.277 -17.918 1.00 92.69 116 GLU A O 1
ATOM 929 N N . PHE A 1 117 ? -0.822 -8.163 -16.373 1.00 93.25 117 PHE A N 1
ATOM 930 C CA . PHE A 1 117 ? -0.854 -9.277 -15.423 1.00 93.25 117 PHE A CA 1
ATOM 931 C C . PHE A 1 117 ? -2.247 -9.616 -14.876 1.00 93.25 117 PHE A C 1
ATOM 933 O O . PHE A 1 117 ? -2.339 -10.566 -14.100 1.00 93.25 117 PHE A O 1
ATOM 940 N N . ASP A 1 118 ? -3.309 -8.882 -15.242 1.00 95.38 118 ASP A N 1
ATOM 941 C CA . ASP A 1 118 ? -4.657 -9.025 -14.652 1.00 95.38 118 ASP A CA 1
ATOM 942 C C . ASP A 1 118 ? -4.623 -8.943 -13.106 1.00 95.38 118 ASP A C 1
ATOM 944 O O . ASP A 1 118 ? -5.346 -9.628 -12.378 1.00 95.38 118 ASP A O 1
ATOM 948 N N . ILE A 1 119 ? -3.709 -8.121 -12.568 1.00 96.56 119 ILE A N 1
ATOM 949 C CA . ILE A 1 119 ? -3.526 -7.956 -11.124 1.00 96.56 119 ILE A CA 1
ATOM 950 C C . ILE A 1 119 ? -4.342 -6.769 -10.641 1.00 96.56 119 ILE A C 1
ATOM 952 O O . ILE A 1 119 ? -4.047 -5.600 -10.907 1.00 96.56 119 ILE A O 1
ATOM 956 N N . LYS A 1 120 ? -5.321 -7.074 -9.793 1.00 96.19 120 LYS A N 1
ATOM 957 C CA . LYS A 1 120 ? -6.131 -6.052 -9.148 1.00 96.19 120 LYS A CA 1
ATOM 958 C C . LYS A 1 120 ? -5.305 -5.180 -8.206 1.00 96.19 120 LYS A C 1
ATOM 960 O O . LYS A 1 120 ? -4.507 -5.651 -7.390 1.00 96.19 120 LYS A O 1
ATOM 965 N N . SER A 1 121 ? -5.593 -3.885 -8.261 1.00 95.88 121 SER A N 1
ATOM 966 C CA . SER A 1 121 ? -5.068 -2.899 -7.327 1.00 95.88 121 SER A CA 1
ATOM 967 C C . SER A 1 121 ? -6.144 -2.360 -6.386 1.00 95.88 121 SER A C 1
ATOM 969 O O . SER A 1 121 ? -7.314 -2.266 -6.750 1.00 95.88 121 SER A O 1
ATOM 971 N N . HIS A 1 122 ? -5.731 -1.954 -5.183 1.00 96.25 122 HIS A N 1
ATOM 972 C CA . HIS A 1 122 ? -6.608 -1.395 -4.152 1.00 96.25 122 HIS A CA 1
ATOM 973 C C . HIS A 1 122 ? -6.098 -0.058 -3.630 1.00 96.25 122 HIS A C 1
ATOM 975 O O . HIS A 1 122 ? -4.916 0.121 -3.318 1.00 96.25 122 HIS A O 1
ATOM 981 N N . SER A 1 123 ? -7.021 0.875 -3.439 1.00 94.62 123 SER A N 1
ATOM 982 C CA . SER A 1 123 ? -6.773 2.116 -2.726 1.00 94.62 123 SER A CA 1
ATOM 983 C C . SER A 1 123 ? -6.543 1.857 -1.230 1.00 94.62 123 SER A C 1
ATOM 985 O O . SER A 1 123 ? -6.918 0.826 -0.669 1.00 94.62 123 SER A O 1
ATOM 987 N N . ALA A 1 124 ? -5.966 2.836 -0.529 1.00 94.50 124 ALA A N 1
ATOM 988 C CA . ALA A 1 124 ? -5.765 2.718 0.916 1.00 94.50 124 ALA A CA 1
ATOM 989 C C . ALA A 1 124 ? -7.093 2.532 1.676 1.00 94.50 124 ALA A C 1
ATOM 991 O O . ALA A 1 124 ? -7.160 1.754 2.624 1.00 94.50 124 ALA A O 1
ATOM 992 N N . LEU A 1 125 ? -8.158 3.219 1.251 1.00 95.44 125 LEU A N 1
ATOM 993 C CA . LEU A 1 125 ? -9.481 3.074 1.855 1.00 95.44 125 LEU A CA 1
ATOM 994 C C . LEU A 1 125 ? -10.120 1.710 1.556 1.00 95.44 125 LEU A C 1
ATOM 996 O O . LEU A 1 125 ? -10.838 1.179 2.399 1.00 95.44 125 LEU A O 1
ATOM 1000 N N . GLU A 1 126 ? -9.855 1.121 0.391 1.00 96.81 126 GLU A N 1
ATOM 1001 C CA . GLU A 1 126 ? -10.325 -0.230 0.061 1.00 96.81 126 GLU A CA 1
ATOM 1002 C C . GLU A 1 126 ? -9.667 -1.283 0.952 1.00 96.81 126 GLU A C 1
ATOM 1004 O O . GLU A 1 126 ? -10.377 -2.085 1.560 1.00 96.81 126 GLU A O 1
ATOM 1009 N N . VAL A 1 127 ? -8.347 -1.202 1.141 1.00 96.75 127 VAL A N 1
ATOM 1010 C CA . VAL A 1 127 ? -7.616 -2.059 2.091 1.00 96.75 127 VAL A CA 1
ATOM 1011 C C . VAL A 1 127 ? -8.179 -1.911 3.509 1.00 96.75 127 VAL A C 1
ATOM 1013 O O . VAL A 1 127 ? -8.470 -2.903 4.178 1.00 96.75 127 VAL A O 1
ATOM 1016 N N . LEU A 1 128 ? -8.427 -0.676 3.954 1.00 96.12 128 LEU A N 1
ATOM 1017 C CA . LEU A 1 128 ? -9.021 -0.418 5.266 1.00 96.12 128 LEU A CA 1
ATOM 1018 C C . LEU A 1 128 ? -10.419 -1.047 5.409 1.00 96.12 128 LEU A C 1
ATOM 1020 O O . LEU A 1 128 ? -10.732 -1.662 6.430 1.00 96.12 128 LEU A O 1
ATOM 1024 N N . ASN A 1 129 ? -11.256 -0.934 4.377 1.00 97.56 129 ASN A N 1
ATOM 1025 C CA . ASN A 1 129 ? -12.579 -1.554 4.349 1.00 97.56 129 ASN A CA 1
ATOM 1026 C C . ASN A 1 129 ? -12.508 -3.085 4.384 1.00 97.56 129 ASN A C 1
ATOM 1028 O O . ASN A 1 129 ? -13.368 -3.712 5.007 1.00 97.56 129 ASN A O 1
ATOM 1032 N N . ILE A 1 130 ? -11.508 -3.692 3.737 1.00 97.00 130 ILE A N 1
ATOM 1033 C CA . ILE A 1 130 ? -11.261 -5.137 3.811 1.00 97.00 130 ILE A CA 1
ATOM 1034 C C . ILE A 1 130 ? -10.973 -5.535 5.260 1.00 97.00 130 ILE A C 1
ATOM 1036 O O . ILE A 1 130 ? -11.618 -6.449 5.775 1.00 97.00 130 ILE A O 1
ATOM 1040 N N . TRP A 1 131 ? -10.085 -4.817 5.953 1.00 97.31 131 TRP A N 1
ATOM 1041 C CA . TRP A 1 131 ? -9.761 -5.104 7.353 1.00 97.31 131 TRP A CA 1
ATOM 1042 C C . TRP A 1 131 ? -10.964 -4.949 8.287 1.00 97.31 131 TRP A C 1
ATOM 1044 O O . TRP A 1 131 ? -11.182 -5.803 9.147 1.00 97.31 131 TRP A O 1
ATOM 1054 N N . LEU A 1 132 ? -11.779 -3.909 8.089 1.00 97.25 132 LEU A N 1
ATOM 1055 C CA . LEU A 1 132 ? -13.015 -3.700 8.850 1.00 97.25 132 LEU A CA 1
ATOM 1056 C C . LEU A 1 132 ? -14.029 -4.828 8.609 1.00 97.25 132 LEU A C 1
ATOM 1058 O O . LEU A 1 132 ? -14.572 -5.385 9.561 1.00 97.25 132 LEU A O 1
ATOM 1062 N N . LYS A 1 133 ? -14.253 -5.220 7.347 1.00 97.38 133 LYS A N 1
ATOM 1063 C CA . LYS A 1 133 ? -15.154 -6.332 6.993 1.00 97.38 133 LYS A CA 1
ATOM 1064 C C . LYS A 1 133 ? -14.700 -7.660 7.587 1.00 97.38 133 LYS A C 1
ATOM 1066 O O . LYS A 1 133 ? -15.525 -8.402 8.114 1.00 97.38 133 LYS A O 1
ATOM 1071 N N . LYS A 1 134 ? -13.398 -7.946 7.511 1.00 96.69 134 LYS A N 1
ATOM 1072 C CA . LYS A 1 134 ? -12.785 -9.155 8.076 1.00 96.69 134 LYS A CA 1
ATOM 1073 C C . LYS A 1 134 ? -12.664 -9.101 9.608 1.00 96.69 134 LYS A C 1
ATOM 1075 O O . LYS A 1 134 ? -12.215 -10.075 10.201 1.00 96.69 134 LYS A O 1
ATOM 1080 N N . LYS A 1 135 ? -13.062 -7.99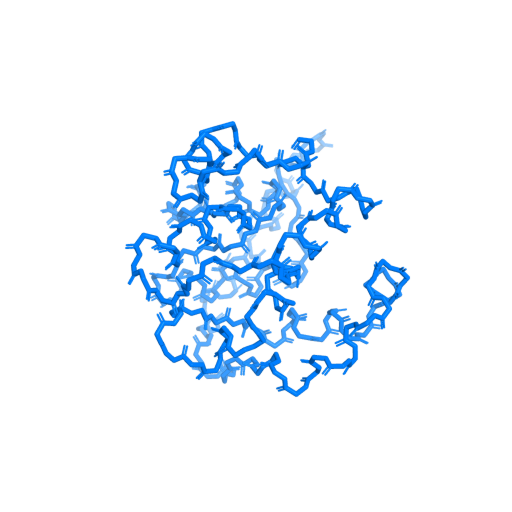4 10.256 1.00 96.62 135 LYS A N 1
ATOM 1081 C CA . LYS A 1 135 ? -12.916 -7.752 11.704 1.00 96.62 135 LYS A CA 1
ATOM 1082 C C . LYS A 1 135 ? -11.467 -7.881 12.195 1.00 96.62 135 LYS A C 1
ATOM 1084 O O . LYS A 1 135 ? -11.224 -8.218 13.350 1.00 96.62 135 LYS A O 1
ATOM 1089 N N . VAL A 1 136 ? -10.505 -7.591 11.319 1.00 96.88 136 VAL A N 1
ATOM 1090 C CA . VAL A 1 136 ? -9.073 -7.547 11.655 1.00 96.88 136 VAL A CA 1
ATOM 1091 C C . VAL A 1 136 ? -8.778 -6.368 12.584 1.00 96.88 136 VAL A C 1
ATOM 1093 O O . VAL A 1 136 ? -7.927 -6.463 13.474 1.00 96.88 136 VAL A O 1
ATOM 1096 N N . ILE A 1 137 ? -9.521 -5.277 12.388 1.00 95.75 137 ILE A N 1
ATOM 1097 C CA . ILE A 1 137 ? -9.523 -4.086 13.234 1.00 95.75 137 ILE A CA 1
ATOM 1098 C C . ILE A 1 137 ? -10.957 -3.720 13.621 1.00 95.75 137 ILE A C 1
ATOM 1100 O O . ILE A 1 137 ? -11.906 -4.006 12.887 1.00 95.75 137 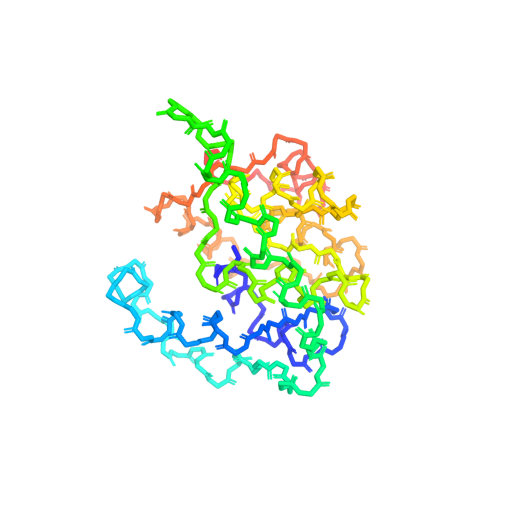ILE A O 1
ATOM 1104 N N . ALA A 1 138 ? -11.095 -3.031 14.750 1.00 94.44 138 ALA A N 1
ATOM 1105 C CA . ALA A 1 138 ? -12.293 -2.283 15.105 1.00 94.44 138 ALA A CA 1
ATOM 1106 C C . ALA A 1 138 ? -12.010 -0.790 14.919 1.00 94.44 138 ALA A C 1
ATOM 1108 O O . ALA A 1 138 ? -10.901 -0.331 15.193 1.00 94.44 138 ALA A O 1
ATOM 1109 N N . TRP A 1 139 ? -13.000 -0.036 14.444 1.00 94.81 139 TRP A N 1
ATOM 1110 C CA . TRP A 1 139 ? -12.838 1.401 14.243 1.00 94.81 139 TRP A CA 1
ATOM 1111 C C . TRP A 1 139 ? -12.838 2.147 15.584 1.00 94.81 139 TRP A C 1
ATOM 1113 O O . TRP A 1 139 ? -13.741 1.935 16.395 1.00 94.81 139 TRP A O 1
ATOM 1123 N N . THR A 1 140 ? -11.855 3.025 15.813 1.00 93.38 140 THR A N 1
ATOM 1124 C CA . THR A 1 140 ? -11.711 3.794 17.065 1.00 93.38 140 THR A CA 1
ATOM 1125 C C . THR A 1 140 ? -11.653 5.306 16.823 1.00 93.38 140 THR A C 1
ATOM 1127 O O . THR A 1 140 ? -11.493 5.769 15.692 1.00 93.38 140 THR A O 1
ATOM 1130 N N . GLN A 1 141 ? -11.772 6.104 17.891 1.00 90.25 141 GLN A N 1
ATOM 1131 C CA . GLN A 1 141 ? -11.690 7.569 17.796 1.00 90.25 141 GLN A CA 1
ATOM 1132 C C . GLN A 1 141 ? -10.285 8.059 17.412 1.00 90.25 141 GLN A C 1
ATOM 1134 O O . GLN A 1 141 ? -10.139 9.065 16.721 1.00 90.25 141 GLN A O 1
ATOM 1139 N N . GLU A 1 142 ? -9.236 7.340 17.802 1.00 91.38 142 GLU A N 1
ATOM 1140 C CA . GLU A 1 142 ? -7.861 7.649 17.404 1.00 91.38 142 GLU A CA 1
ATOM 1141 C C . GLU A 1 142 ? -7.691 7.511 15.886 1.00 91.38 142 GLU A C 1
ATOM 1143 O O . GLU A 1 142 ? -7.022 8.331 15.252 1.00 91.38 142 GLU A O 1
ATOM 1148 N N . MET A 1 143 ? -8.360 6.523 15.281 1.00 93.75 143 MET A N 1
ATOM 1149 C CA . MET A 1 143 ? -8.371 6.340 13.830 1.00 93.75 143 MET A CA 1
ATOM 1150 C C . MET A 1 143 ? -9.110 7.477 13.109 1.00 93.75 143 MET A C 1
ATOM 1152 O O . MET A 1 143 ? -8.670 7.878 12.031 1.00 93.75 143 MET A O 1
ATOM 1156 N N . ASP A 1 144 ? -10.154 8.065 13.713 1.00 91.12 144 ASP A N 1
ATOM 1157 C CA . ASP A 1 144 ? -10.817 9.265 13.171 1.00 91.12 144 ASP A CA 1
ATOM 1158 C C . ASP A 1 144 ? -9.830 10.437 13.053 1.00 91.12 144 ASP A C 1
ATOM 1160 O O . ASP A 1 144 ? -9.837 11.155 12.048 1.00 91.12 144 ASP A O 1
ATOM 1164 N N . LYS A 1 145 ? -8.961 10.631 14.057 1.00 90.56 145 LYS A N 1
ATOM 1165 C CA . LYS A 1 145 ? -7.928 11.677 14.019 1.00 90.56 145 LYS A CA 1
ATOM 1166 C C . LYS A 1 145 ? -6.947 11.425 12.880 1.00 90.56 145 LYS A C 1
ATOM 1168 O O . LYS A 1 145 ? -6.725 12.315 12.063 1.00 90.56 145 LYS A O 1
ATOM 1173 N N . VAL A 1 146 ? -6.423 10.202 12.785 1.00 91.38 146 VAL A N 1
ATOM 1174 C CA . VAL A 1 146 ? -5.502 9.824 11.706 1.00 91.38 146 VAL A CA 1
ATOM 1175 C C . VAL A 1 146 ? -6.153 10.063 10.344 1.00 91.38 146 VAL A C 1
ATOM 1177 O O . VAL A 1 146 ? -5.522 10.658 9.482 1.00 91.38 146 VAL A O 1
ATOM 1180 N N . LEU A 1 147 ? -7.417 9.683 10.153 1.00 90.50 147 LEU A N 1
ATOM 1181 C CA . LEU A 1 147 ? -8.117 9.837 8.877 1.00 90.50 147 LEU A CA 1
ATOM 1182 C C . LEU A 1 147 ? -8.331 11.306 8.474 1.00 90.50 147 LEU A C 1
ATOM 1184 O O . LEU A 1 147 ? -8.256 11.634 7.291 1.00 90.50 147 LEU A O 1
ATOM 1188 N N . ARG A 1 148 ? -8.569 12.208 9.435 1.00 90.19 148 ARG A N 1
ATOM 1189 C CA . ARG A 1 148 ? -8.636 13.658 9.169 1.00 90.19 148 ARG A CA 1
ATOM 1190 C C . ARG A 1 148 ? -7.300 14.199 8.674 1.00 90.19 148 ARG A C 1
ATOM 1192 O O . ARG A 1 148 ? -7.270 14.944 7.699 1.00 90.19 148 ARG A O 1
ATOM 1199 N N . GLU A 1 149 ? -6.201 13.740 9.263 1.00 88.88 149 GLU A N 1
ATOM 1200 C CA . GLU A 1 149 ? -4.859 14.131 8.831 1.00 88.88 149 GLU A CA 1
ATOM 1201 C C . GLU A 1 149 ? -4.543 13.658 7.395 1.00 88.88 149 GLU A C 1
ATOM 1203 O O . GLU A 1 149 ? -3.736 14.288 6.714 1.00 88.88 149 GLU A O 1
ATOM 1208 N N . TRP A 1 150 ? -5.199 12.606 6.871 1.00 89.81 150 TRP A N 1
ATOM 1209 C CA . TRP A 1 150 ? -5.058 12.221 5.451 1.00 89.81 150 TRP A CA 1
ATOM 1210 C C . TRP A 1 150 ? -5.589 13.320 4.526 1.00 89.81 150 TRP A C 1
ATOM 1212 O O . TRP A 1 150 ? -5.004 13.587 3.474 1.00 89.81 150 TRP A O 1
ATOM 1222 N N . ALA A 1 151 ? -6.698 13.957 4.913 1.00 86.31 151 ALA A N 1
ATOM 1223 C CA . ALA A 1 151 ? -7.280 15.060 4.159 1.00 86.31 151 ALA A CA 1
ATOM 1224 C C . ALA A 1 151 ? -6.361 16.292 4.196 1.00 86.31 151 ALA A C 1
ATOM 1226 O O . ALA A 1 151 ? -6.100 16.900 3.158 1.00 86.31 151 ALA A O 1
ATOM 1227 N N . GLU A 1 152 ? -5.808 16.612 5.368 1.00 87.12 152 GLU A N 1
ATOM 1228 C CA . GLU A 1 152 ? -4.867 17.727 5.560 1.00 87.12 152 GLU A CA 1
ATOM 1229 C C . GLU A 1 152 ? -3.571 17.539 4.756 1.00 87.12 152 GLU A C 1
ATOM 1231 O O . GLU A 1 152 ? -3.064 18.487 4.156 1.00 87.12 152 GLU A O 1
ATOM 1236 N N . GLN A 1 153 ? -3.077 16.300 4.661 1.00 85.44 153 GLN A N 1
ATOM 1237 C CA . GLN A 1 153 ? -1.889 15.938 3.875 1.00 85.44 153 GLN A CA 1
ATOM 1238 C C . GLN A 1 153 ? -2.149 15.840 2.364 1.00 85.44 153 GLN A C 1
ATOM 1240 O O . GLN A 1 153 ? -1.242 15.478 1.606 1.00 85.44 153 GLN A O 1
ATOM 1245 N N . ARG A 1 154 ? -3.368 16.179 1.915 1.00 85.50 154 ARG A N 1
ATOM 1246 C CA . ARG A 1 154 ? -3.793 16.126 0.508 1.00 85.50 154 ARG A CA 1
ATOM 1247 C C . ARG A 1 154 ? -3.478 14.765 -0.115 1.00 85.50 154 ARG A C 1
ATOM 1249 O O . ARG A 1 154 ? -2.883 14.673 -1.191 1.00 85.50 154 ARG A O 1
ATOM 1256 N N . GLU A 1 155 ? -3.823 13.694 0.601 1.00 88.69 155 GLU A N 1
ATOM 1257 C CA . GLU A 1 155 ? -3.732 12.344 0.052 1.00 88.69 155 GLU A CA 1
ATOM 1258 C C . GLU A 1 155 ? -4.568 12.202 -1.221 1.00 88.69 155 GLU A C 1
ATOM 1260 O O . GLU A 1 155 ? -5.535 12.936 -1.446 1.00 88.69 155 GLU A O 1
ATOM 1265 N N . LYS A 1 156 ? -4.178 11.244 -2.070 1.00 87.38 156 LYS A N 1
ATOM 1266 C CA . LYS A 1 156 ? -4.880 10.992 -3.332 1.00 87.38 156 LYS A CA 1
ATOM 1267 C C . LYS A 1 156 ? -6.375 10.724 -3.061 1.00 87.38 156 LYS A C 1
ATOM 1269 O O . LYS A 1 156 ? -6.683 10.014 -2.092 1.00 87.38 156 LYS A O 1
ATOM 1274 N N . PRO A 1 157 ? -7.291 11.243 -3.902 1.00 90.44 157 PRO A N 1
ATOM 1275 C CA . PRO A 1 157 ? -8.720 10.983 -3.766 1.00 90.44 157 PRO A CA 1
ATOM 1276 C C . PRO A 1 157 ? -9.019 9.488 -3.678 1.00 90.44 157 PRO A C 1
ATOM 1278 O O . PRO A 1 157 ? -8.369 8.675 -4.338 1.00 90.44 157 PRO A O 1
ATOM 1281 N N . GLN A 1 158 ? -9.991 9.123 -2.845 1.00 92.94 158 GLN A N 1
ATOM 1282 C CA . GLN A 1 158 ? -10.398 7.723 -2.688 1.00 92.94 158 GLN A CA 1
ATOM 1283 C C . GLN A 1 158 ? -11.640 7.407 -3.540 1.00 92.94 158 GLN A C 1
ATOM 1285 O O . GLN A 1 158 ? -12.491 8.292 -3.710 1.00 92.94 158 GLN A O 1
ATOM 1290 N N . PRO A 1 159 ? -11.797 6.160 -4.030 1.00 94.06 159 PRO A N 1
ATOM 1291 C CA . PRO A 1 159 ? -12.968 5.755 -4.807 1.00 94.06 159 PRO A CA 1
ATOM 1292 C C . PRO A 1 159 ? -14.281 6.021 -4.062 1.00 94.06 159 PRO A C 1
ATOM 1294 O O . PRO A 1 159 ? -14.384 5.805 -2.850 1.00 94.06 159 PRO A O 1
ATOM 1297 N N . GLN A 1 160 ? -15.311 6.477 -4.780 1.00 95.12 160 GLN A N 1
ATOM 1298 C CA . GLN A 1 160 ? -16.598 6.830 -4.164 1.00 95.12 160 GLN A CA 1
ATOM 1299 C C . GLN A 1 160 ? -17.272 5.628 -3.500 1.00 95.12 160 GLN A C 1
ATOM 1301 O O . GLN A 1 160 ? -17.821 5.753 -2.405 1.00 95.12 160 GLN A O 1
ATOM 1306 N N . ASP A 1 161 ? -17.180 4.447 -4.107 1.00 96.38 161 ASP A N 1
ATOM 1307 C CA . ASP A 1 161 ? -17.778 3.244 -3.533 1.00 96.38 161 ASP A CA 1
ATOM 1308 C C . ASP A 1 161 ? -17.031 2.769 -2.282 1.00 96.38 161 ASP A C 1
ATOM 1310 O O . ASP A 1 161 ? -17.667 2.345 -1.315 1.00 96.38 161 ASP A O 1
ATOM 1314 N N . ALA A 1 162 ? -15.709 2.969 -2.220 1.00 96.31 162 ALA A N 1
ATOM 1315 C CA . ALA A 1 162 ? -14.932 2.739 -1.005 1.00 96.31 162 ALA A CA 1
ATOM 1316 C C . ALA A 1 162 ? -15.362 3.683 0.134 1.00 96.31 162 ALA A C 1
ATOM 1318 O O . ALA A 1 162 ? -15.483 3.252 1.282 1.00 96.31 162 ALA A O 1
ATOM 1319 N N . LYS A 1 163 ? -15.672 4.952 -0.165 1.00 96.50 163 LYS A N 1
ATOM 1320 C CA . LYS A 1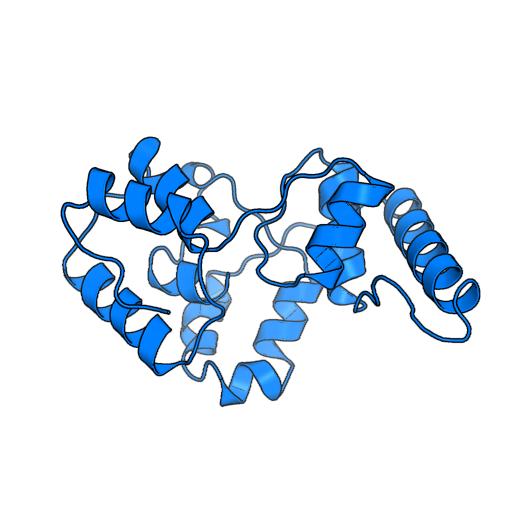 163 ? -16.195 5.911 0.829 1.00 96.50 163 LYS A CA 1
ATOM 1321 C C . LYS A 1 163 ? -17.584 5.533 1.335 1.00 96.50 163 LYS A C 1
ATOM 1323 O O . LYS A 1 163 ? -17.822 5.575 2.542 1.00 96.50 163 LYS A O 1
ATOM 1328 N N . LYS A 1 164 ? -18.494 5.145 0.434 1.00 97.12 164 LYS A N 1
ATOM 1329 C CA . LYS A 1 164 ? -19.840 4.670 0.804 1.00 97.12 164 LYS A CA 1
ATOM 1330 C C . LYS A 1 164 ? -19.751 3.440 1.701 1.00 97.12 164 LYS A C 1
ATOM 1332 O O . LYS A 1 164 ? -20.430 3.365 2.723 1.00 97.12 164 LYS A O 1
ATOM 1337 N N . LEU A 1 165 ? -18.895 2.489 1.331 1.00 97.56 165 LEU A N 1
ATOM 1338 C CA . LEU A 1 165 ? -18.694 1.277 2.106 1.00 97.56 165 LEU A CA 1
ATOM 1339 C C . LEU A 1 165 ? -18.094 1.576 3.481 1.00 97.56 165 LEU A C 1
ATOM 1341 O O . LEU A 1 165 ? -18.587 1.045 4.472 1.00 97.56 165 LEU A O 1
ATOM 1345 N N . PHE A 1 166 ? -17.093 2.454 3.553 1.00 97.25 166 PHE A N 1
ATOM 1346 C CA . PHE A 1 166 ? -16.520 2.895 4.821 1.00 97.25 166 PHE A CA 1
ATOM 1347 C C . PHE A 1 166 ? -17.600 3.470 5.741 1.00 97.25 166 PHE A C 1
ATOM 1349 O O . PHE A 1 166 ? -17.731 3.029 6.880 1.00 97.25 166 PHE A O 1
ATOM 1356 N N . ALA A 1 167 ? -18.441 4.371 5.224 1.00 96.69 167 ALA A N 1
ATOM 1357 C CA . ALA A 1 167 ? -19.531 4.956 5.998 1.00 96.69 167 ALA A CA 1
ATOM 1358 C C . ALA A 1 167 ? -20.544 3.917 6.488 1.00 96.69 167 ALA A C 1
ATOM 1360 O O . ALA A 1 167 ? -21.024 4.014 7.615 1.00 96.69 167 ALA A O 1
ATOM 1361 N N . LYS A 1 168 ? -20.821 2.887 5.682 1.00 97.44 168 LYS A N 1
ATOM 1362 C CA . LYS A 1 168 ? -21.663 1.758 6.093 1.00 97.44 168 LYS A CA 1
ATOM 1363 C C . LYS A 1 168 ? -21.027 0.929 7.215 1.00 97.44 168 LYS A C 1
ATOM 1365 O O . LYS A 1 168 ? -21.749 0.447 8.080 1.00 97.44 168 LYS A O 1
ATOM 1370 N N . LEU A 1 169 ? -19.707 0.737 7.191 1.00 96.62 169 LEU A N 1
ATOM 1371 C CA . LEU A 1 169 ? -18.987 -0.090 8.166 1.00 96.62 169 LEU A CA 1
ATOM 1372 C C . LEU A 1 169 ? -18.739 0.630 9.496 1.00 96.62 169 LEU A C 1
ATOM 1374 O O . LEU A 1 169 ? -18.763 -0.012 10.541 1.00 96.62 169 LEU A O 1
ATOM 1378 N N . THR A 1 170 ? -18.492 1.940 9.467 1.00 95.38 170 THR A N 1
ATOM 1379 C CA . THR A 1 170 ? -18.076 2.714 10.651 1.00 95.38 170 THR A CA 1
ATOM 1380 C C . THR A 1 170 ? -19.152 3.660 11.180 1.00 95.38 170 THR A C 1
ATOM 1382 O O . THR A 1 170 ? -19.016 4.186 12.282 1.00 95.38 170 THR A O 1
ATOM 1385 N N . GLY A 1 171 ? -20.205 3.927 10.399 1.00 94.44 171 GLY A N 1
ATOM 1386 C CA . GLY A 1 171 ? -21.188 4.974 10.692 1.00 94.44 171 GLY A CA 1
ATOM 1387 C C . GLY A 1 171 ? -20.642 6.399 10.519 1.00 94.44 171 GLY A C 1
ATOM 1388 O O . GLY A 1 171 ? -21.292 7.360 10.930 1.00 94.44 171 GLY A O 1
ATOM 1389 N N . LYS A 1 172 ? -19.445 6.563 9.938 1.00 92.00 172 LYS A N 1
ATOM 1390 C CA . LYS A 1 172 ? -18.751 7.852 9.798 1.00 92.00 172 LYS A CA 1
ATOM 1391 C C . LYS A 1 172 ? -18.547 8.214 8.333 1.00 92.00 172 LYS A C 1
ATOM 1393 O O . LYS A 1 172 ? -18.175 7.383 7.511 1.00 92.00 172 LYS A O 1
ATOM 1398 N N . LYS A 1 173 ? -18.704 9.493 7.996 1.00 91.94 173 LYS A N 1
ATOM 1399 C CA . LYS A 1 173 ? -18.349 9.989 6.661 1.00 91.94 173 LYS A CA 1
ATOM 1400 C C . LYS A 1 173 ? -16.824 10.041 6.512 1.00 91.94 173 LYS A C 1
ATOM 1402 O O . LYS A 1 173 ? -16.141 10.547 7.399 1.00 91.94 173 LYS A O 1
ATOM 1407 N N . TYR A 1 174 ? -16.304 9.566 5.380 1.00 91.56 174 TYR A N 1
ATOM 1408 C CA . TYR A 1 174 ? -14.890 9.730 5.040 1.00 91.56 174 TYR A CA 1
ATOM 1409 C C . TYR A 1 174 ? -14.557 11.230 4.865 1.00 91.56 174 TYR A C 1
ATOM 1411 O O . TYR A 1 174 ? -15.261 11.903 4.107 1.00 91.56 174 TYR A O 1
ATOM 1419 N N . PRO A 1 175 ? -13.534 11.769 5.557 1.00 87.31 175 PRO A N 1
ATOM 1420 C CA . PRO A 1 175 ? -13.257 13.208 5.590 1.00 87.31 175 PRO A CA 1
ATOM 1421 C C . PRO A 1 175 ? -12.456 13.724 4.384 1.00 87.31 175 PRO A C 1
ATOM 1423 O O . PRO A 1 175 ? -12.434 14.929 4.155 1.00 87.31 175 PRO A O 1
ATOM 1426 N N . GLY A 1 176 ? -11.773 12.845 3.645 1.00 77.62 176 GLY A N 1
ATOM 1427 C CA . GLY A 1 176 ? -10.908 13.231 2.528 1.00 77.62 176 GLY A CA 1
ATOM 1428 C C . GLY A 1 176 ? -11.636 13.432 1.188 1.00 77.62 176 GLY A C 1
ATOM 1429 O O . GLY A 1 176 ? -12.814 13.076 1.069 1.00 77.62 176 GLY A O 1
ATOM 1430 N N . PRO A 1 177 ? -10.920 13.975 0.181 1.00 66.19 177 PRO A N 1
ATOM 1431 C CA . PRO A 1 177 ? -11.450 14.273 -1.150 1.00 66.19 177 PRO A CA 1
ATOM 1432 C C . PRO A 1 177 ? -11.911 13.029 -1.903 1.00 66.19 177 PRO A C 1
ATOM 1434 O O . PRO A 1 177 ? -11.383 11.908 -1.686 1.00 66.19 177 PRO A O 1
#

Secondary structure (DSSP, 8-state):
-TTHHHH-GGGGTSGGG-----HHHHHHHHH-HHHHHH-GGGGGGTTT--PPPGGGS-HHHHHHHHHHHHHHHHS-SS--S----HHHHHHHHHHHHHT--EE---HHHHHHHHHHH---EE-HHHHHHHHHHTTSS---HHHHHHHHHHHHTTPPPPPHHHHHHHHHHHSS-----

Sequence (177 aa):
MMMLIRISPEMIRDPKYECATVQAVRREVFGTRKFKDKYPWRTDFKAHLKAVSPSKLDPLVLDVVKQVSEEHINASEDNAPFRLSPEDKEVAAFAASNGWEVGTGDKGLQDFLDQEFDIKSHSALEVLNIWLKKKVIAWTQEMDKVLREWAEQREKPQPQDAKKLFAKLTGKKYPGP

Foldseek 3Di:
DLLVCVVPLQCQPDCLLVDAFAPLVLCCCPPDPVNCVLPVCVVVSNVSRDHDDPVLQDVVLLVVLVVVLVVLVVVDPPDSVAHDDNRLSSQLRSCQSPVHAAEDPDPRSQVCSCVPPVHHYAYPLRSVLVCLVSVVDDDDPSVVVSQLVCQVSLPDDHDPVSQVSVCVSNVDGRNHD

pLDDT: mean 90.91, std 8.68, range [50.62, 97.56]